Protein AF-A0A3A0UK68-F1 (afdb_monomer_lite)

Sequence (66 aa):
MTFNIIILIIILILLQLIIGHLLHDVGFSYTHSIILMCLPLGIGLFYLQLFYYERRFPKWNIPIHV

Organism: Staphylococcus gallinarum (NCBI:txid1293)

Structure (mmCIF, N/CA/C/O backbone):
data_AF-A0A3A0UK68-F1
#
_entry.id   AF-A0A3A0UK68-F1
#
loop_
_atom_site.group_PDB
_atom_site.id
_atom_site.type_symbol
_atom_site.label_atom_id
_atom_site.label_alt_id
_atom_site.label_comp_id
_atom_site.label_asym_id
_atom_site.label_entity_id
_atom_site.label_seq_id
_atom_site.pdbx_PDB_ins_code
_atom_site.Cartn_x
_atom_site.Cartn_y
_atom_site.Cartn_z
_atom_site.occupancy
_atom_site.B_iso_or_equiv
_atom_site.auth_seq_id
_atom_site.auth_comp_id
_atom_site.auth_asym_id
_atom_site.auth_atom_id
_atom_site.pdbx_PDB_model_num
ATOM 1 N N . MET A 1 1 ? -17.738 0.474 22.662 1.00 70.25 1 MET A N 1
ATOM 2 C CA . MET A 1 1 ? -17.683 0.154 21.215 1.00 70.25 1 MET A CA 1
ATOM 3 C C . MET A 1 1 ? -16.949 1.217 20.416 1.00 70.25 1 MET A C 1
ATOM 5 O O . MET A 1 1 ? -15.982 0.876 19.756 1.00 70.25 1 MET A O 1
ATOM 9 N N . THR A 1 2 ? -17.348 2.487 20.506 1.00 90.12 2 THR A N 1
ATOM 10 C CA . THR A 1 2 ? -16.709 3.614 19.801 1.00 90.12 2 THR A CA 1
ATOM 11 C C . THR A 1 2 ? -15.202 3.717 20.043 1.00 90.12 2 THR A C 1
ATOM 13 O O . THR A 1 2 ? -14.452 3.840 19.086 1.00 90.12 2 THR A O 1
ATOM 16 N N . PHE A 1 3 ? -14.736 3.566 21.286 1.00 94.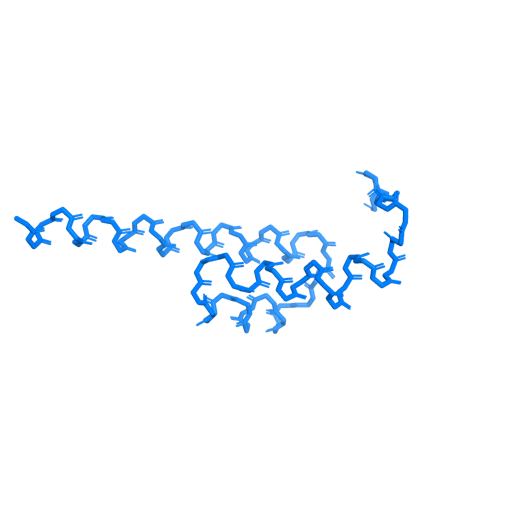00 3 PHE A N 1
ATOM 17 C CA . PHE A 1 3 ? -13.301 3.605 21.605 1.00 94.00 3 PHE A CA 1
ATOM 18 C C . PHE A 1 3 ? -12.480 2.512 20.893 1.00 94.00 3 PHE A C 1
ATOM 20 O O . PHE A 1 3 ? -11.456 2.806 20.285 1.00 94.00 3 PHE A O 1
ATOM 27 N N . ASN A 1 4 ? -12.967 1.266 20.883 1.00 95.19 4 ASN A N 1
ATOM 28 C CA . ASN A 1 4 ? -12.291 0.153 20.202 1.00 95.19 4 ASN A CA 1
ATOM 29 C C . ASN A 1 4 ? -12.231 0.371 18.682 1.00 95.19 4 ASN A C 1
ATOM 31 O O . ASN A 1 4 ? -11.233 0.039 18.051 1.00 95.19 4 ASN A O 1
ATOM 35 N N . ILE A 1 5 ? -13.286 0.956 18.104 1.00 95.25 5 ILE A N 1
ATOM 36 C CA . ILE A 1 5 ? -13.336 1.301 16.676 1.00 95.25 5 ILE A CA 1
ATOM 37 C C . ILE A 1 5 ? -12.322 2.407 16.356 1.00 95.25 5 ILE A C 1
ATOM 39 O O . ILE A 1 5 ? -11.620 2.313 15.356 1.00 95.25 5 ILE A O 1
ATOM 43 N N . ILE A 1 6 ? -12.193 3.421 17.215 1.00 95.75 6 ILE A N 1
ATOM 44 C CA . ILE A 1 6 ? -11.195 4.489 17.048 1.00 95.75 6 ILE A CA 1
ATOM 45 C C . ILE A 1 6 ? -9.774 3.913 17.094 1.00 95.75 6 ILE A C 1
ATOM 47 O O . ILE A 1 6 ? -8.967 4.225 16.222 1.00 95.75 6 ILE A O 1
ATOM 51 N N . ILE A 1 7 ? -9.481 3.032 18.057 1.00 96.88 7 ILE A N 1
ATOM 52 C CA . ILE A 1 7 ? -8.184 2.342 18.138 1.00 96.88 7 ILE A CA 1
ATOM 53 C C . ILE A 1 7 ? -7.911 1.552 16.857 1.00 96.88 7 ILE A C 1
ATOM 55 O O . ILE A 1 7 ? -6.823 1.655 16.294 1.00 96.88 7 ILE A O 1
ATOM 59 N N . LEU A 1 8 ? -8.900 0.798 16.372 1.00 93.31 8 LEU A N 1
ATOM 60 C CA . LEU A 1 8 ? -8.773 0.033 15.136 1.00 93.31 8 LEU A CA 1
ATOM 61 C C . LEU A 1 8 ? -8.434 0.942 13.946 1.00 93.31 8 LEU A C 1
ATOM 63 O O . LEU A 1 8 ? -7.519 0.633 13.190 1.00 93.31 8 LEU A O 1
ATOM 67 N N . ILE A 1 9 ? -9.121 2.078 13.801 1.00 92.94 9 ILE A N 1
ATOM 68 C CA . ILE A 1 9 ? -8.862 3.042 12.722 1.00 92.94 9 ILE A CA 1
ATOM 69 C C . ILE 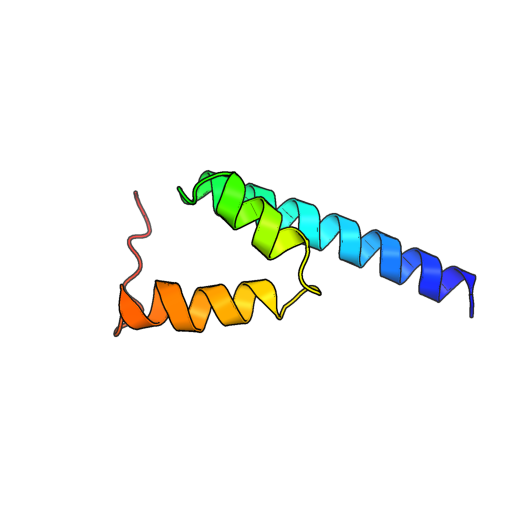A 1 9 ? -7.432 3.588 12.803 1.00 92.94 9 ILE A C 1
ATOM 71 O O . ILE A 1 9 ? -6.749 3.648 11.784 1.00 92.94 9 ILE A O 1
ATOM 75 N N . ILE A 1 10 ? -6.949 3.935 14.000 1.00 94.94 10 ILE A N 1
ATOM 76 C CA . ILE A 1 10 ? -5.573 4.420 14.189 1.00 94.94 10 ILE A CA 1
ATOM 77 C C . ILE A 1 10 ? -4.560 3.355 13.757 1.00 94.94 10 ILE A C 1
ATOM 79 O O . ILE A 1 10 ? -3.628 3.664 13.017 1.00 94.94 10 ILE A O 1
ATOM 83 N N . ILE A 1 11 ? -4.758 2.097 14.161 1.0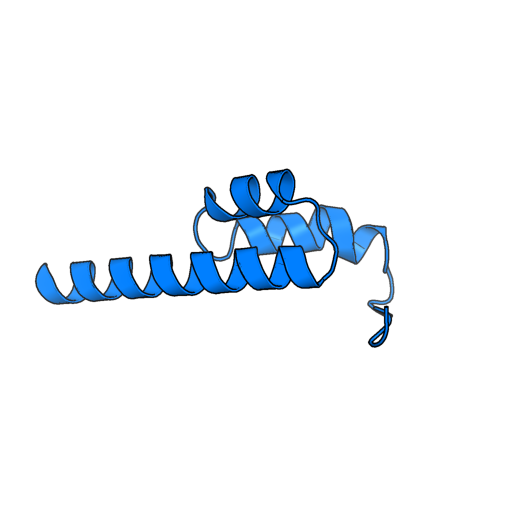0 94.69 11 ILE A N 1
ATOM 84 C CA . ILE A 1 11 ? -3.879 0.984 13.775 1.00 94.69 11 ILE A CA 1
ATOM 85 C C . ILE A 1 11 ? -3.870 0.798 12.254 1.00 94.69 11 ILE A C 1
ATOM 87 O O . ILE A 1 11 ? -2.803 0.640 11.662 1.00 94.69 11 ILE A O 1
ATOM 91 N N . LEU A 1 12 ? -5.039 0.855 11.611 1.00 91.50 12 LEU A N 1
ATOM 92 C CA . LEU A 1 12 ? -5.150 0.734 10.158 1.00 91.50 12 LEU A CA 1
ATOM 93 C C . LEU A 1 12 ? -4.411 1.864 9.431 1.00 91.50 12 LEU A C 1
ATOM 95 O O . LEU A 1 12 ? -3.710 1.592 8.462 1.00 91.50 12 LEU A O 1
ATOM 99 N N . ILE A 1 13 ? -4.505 3.105 9.920 1.00 90.62 13 ILE A N 1
ATOM 100 C CA . ILE A 1 13 ? -3.767 4.247 9.359 1.00 90.62 13 ILE A CA 1
ATOM 101 C C . ILE A 1 13 ? -2.255 4.040 9.507 1.00 90.62 13 ILE A C 1
ATOM 103 O O . ILE A 1 13 ? -1.518 4.235 8.544 1.00 90.62 13 ILE A O 1
ATOM 107 N N . LEU A 1 14 ? 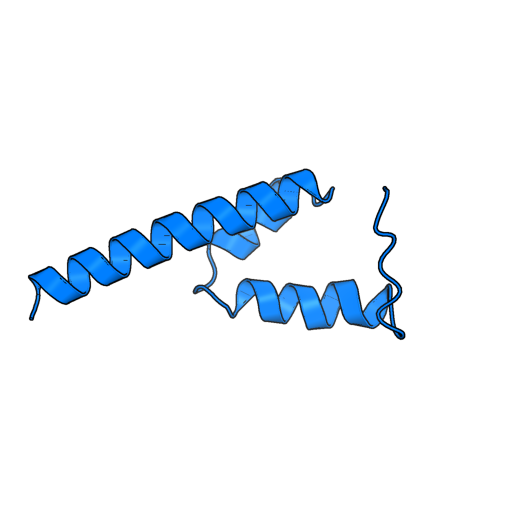-1.779 3.607 10.679 1.00 93.38 14 LEU A N 1
ATOM 108 C CA . LEU A 1 14 ? -0.352 3.352 10.905 1.00 93.38 14 LEU A CA 1
ATOM 109 C C . LEU A 1 14 ? 0.185 2.252 9.983 1.00 93.38 14 LEU A C 1
ATOM 111 O O . LEU A 1 14 ? 1.233 2.428 9.364 1.00 93.38 14 LEU A O 1
ATOM 115 N N . LEU A 1 15 ? -0.546 1.145 9.843 1.00 91.12 15 LEU A N 1
ATOM 116 C CA . LEU A 1 15 ? -0.181 0.069 8.922 1.00 91.12 15 LEU A CA 1
ATOM 117 C C . LEU A 1 15 ? -0.146 0.558 7.468 1.00 91.12 15 LEU A C 1
ATOM 119 O O . LEU A 1 15 ? 0.787 0.229 6.737 1.00 91.12 15 LEU A O 1
ATOM 123 N N . GLN A 1 16 ? -1.111 1.387 7.062 1.00 90.06 16 GLN A N 1
ATOM 124 C CA . GLN A 1 16 ? -1.153 1.974 5.723 1.00 90.06 16 GLN A CA 1
ATOM 125 C C . GLN A 1 16 ? 0.071 2.863 5.453 1.00 90.06 16 GLN A C 1
ATOM 127 O O . GLN A 1 16 ? 0.658 2.800 4.370 1.00 90.06 16 GLN A O 1
ATOM 132 N N . LEU A 1 17 ? 0.494 3.647 6.452 1.00 89.81 17 LEU A N 1
ATOM 133 C CA . LEU A 1 17 ? 1.688 4.489 6.370 1.00 89.81 17 LEU A CA 1
ATOM 134 C C . LEU A 1 17 ? 2.974 3.659 6.240 1.00 89.81 17 LEU A C 1
ATOM 136 O O . LEU A 1 17 ? 3.810 3.956 5.387 1.00 89.81 17 LEU A O 1
ATOM 140 N N . ILE A 1 18 ? 3.110 2.592 7.036 1.00 90.19 18 ILE A N 1
ATOM 141 C CA . ILE A 1 18 ? 4.257 1.672 6.966 1.00 90.19 18 ILE A CA 1
ATOM 142 C C . ILE A 1 18 ? 4.340 1.031 5.578 1.00 90.19 18 ILE A C 1
ATOM 144 O O . ILE A 1 1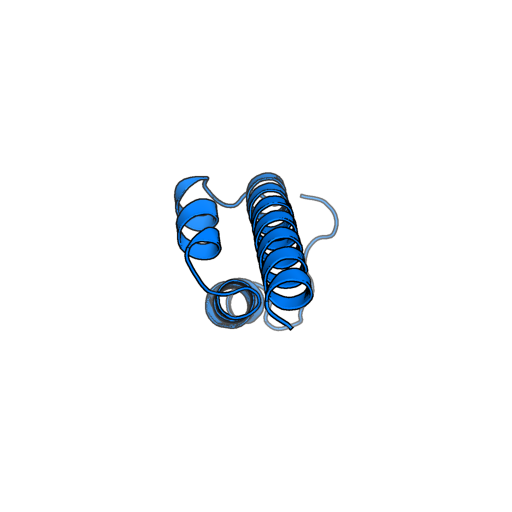8 ? 5.407 1.018 4.969 1.00 90.19 18 ILE A O 1
ATOM 148 N N . ILE A 1 19 ? 3.215 0.544 5.048 1.00 87.88 19 ILE A N 1
ATOM 149 C CA . ILE A 1 19 ? 3.166 -0.082 3.723 1.00 87.88 19 ILE A CA 1
ATOM 150 C C . ILE A 1 19 ? 3.610 0.899 2.639 1.00 87.88 19 ILE A C 1
ATOM 152 O O . ILE A 1 19 ? 4.457 0.551 1.823 1.00 87.88 19 ILE A O 1
ATOM 156 N N . GLY A 1 20 ? 3.076 2.122 2.605 1.00 88.06 20 GLY A N 1
ATOM 157 C CA . GLY A 1 20 ? 3.471 3.061 1.553 1.00 88.06 20 GLY A CA 1
ATOM 158 C C . GLY A 1 20 ? 4.931 3.521 1.665 1.00 88.06 20 GLY A C 1
ATOM 159 O O . GLY A 1 20 ? 5.544 3.795 0.634 1.00 88.06 20 GLY A O 1
ATOM 160 N N . HIS A 1 21 ? 5.511 3.538 2.872 1.00 87.88 21 HIS A N 1
ATOM 161 C CA . HIS A 1 21 ? 6.952 3.743 3.046 1.00 87.88 21 HIS A CA 1
ATOM 162 C C . HIS A 1 21 ? 7.758 2.572 2.465 1.00 87.88 21 HIS A C 1
ATOM 164 O O . HIS A 1 21 ? 8.604 2.795 1.605 1.00 87.88 21 HIS A O 1
ATOM 170 N N . LEU A 1 22 ? 7.403 1.329 2.812 1.00 86.62 22 LEU A N 1
ATOM 171 C CA . LEU A 1 22 ? 8.040 0.128 2.257 1.00 86.62 22 LEU A CA 1
ATOM 172 C C . LEU A 1 22 ? 7.949 0.073 0.728 1.00 86.62 22 LEU A C 1
ATOM 174 O O . LEU A 1 22 ? 8.905 -0.303 0.059 1.00 86.62 22 LEU A O 1
ATOM 178 N N . LEU A 1 23 ? 6.812 0.467 0.150 1.00 85.62 23 LEU A N 1
ATOM 179 C CA . LEU A 1 23 ? 6.656 0.523 -1.304 1.00 85.62 23 LEU A CA 1
ATOM 180 C C . LEU A 1 23 ? 7.621 1.513 -1.949 1.00 85.62 23 LEU A C 1
ATOM 182 O O . LEU A 1 23 ? 8.180 1.223 -3.006 1.00 85.62 23 LEU A O 1
ATOM 186 N N . HIS A 1 24 ? 7.823 2.666 -1.313 1.00 84.75 24 HIS A N 1
ATOM 187 C CA . HIS A 1 24 ? 8.797 3.633 -1.788 1.00 84.75 24 HIS A CA 1
ATOM 188 C C . HIS A 1 24 ? 10.226 3.075 -1.724 1.00 84.75 24 HIS A C 1
ATOM 190 O O . HIS A 1 24 ? 10.948 3.174 -2.714 1.00 84.75 24 HIS A O 1
ATOM 196 N N . ASP A 1 25 ? 10.590 2.412 -0.623 1.00 83.25 25 ASP A N 1
ATOM 197 C CA . ASP A 1 25 ? 11.913 1.801 -0.436 1.00 83.25 25 ASP A CA 1
ATOM 198 C C . ASP A 1 25 ? 12.195 0.675 -1.444 1.00 83.25 25 ASP A C 1
ATOM 200 O O . ASP A 1 25 ? 13.317 0.526 -1.919 1.00 83.25 25 ASP A O 1
ATOM 204 N N . VAL A 1 26 ? 11.167 -0.083 -1.842 1.00 80.38 26 VAL A N 1
ATOM 205 C CA . VAL A 1 26 ? 11.254 -1.125 -2.888 1.00 80.38 26 VAL A CA 1
ATOM 206 C C . VAL A 1 26 ? 11.449 -0.528 -4.298 1.00 80.38 26 VAL A C 1
ATOM 208 O O . VAL A 1 26 ? 11.659 -1.254 -5.270 1.00 80.38 26 VAL A O 1
ATOM 211 N N . GLY A 1 27 ? 11.415 0.800 -4.434 1.00 78.69 27 GLY A N 1
ATOM 212 C CA . GLY A 1 27 ? 11.691 1.510 -5.682 1.00 78.69 27 GLY A CA 1
ATOM 213 C C . GLY A 1 27 ? 10.443 1.953 -6.444 1.00 78.69 27 GLY A C 1
ATOM 214 O O . GLY A 1 27 ? 10.550 2.369 -7.601 1.00 78.69 27 GLY A O 1
ATOM 215 N N . PHE A 1 28 ? 9.251 1.902 -5.833 1.00 82.62 28 PHE A N 1
ATOM 216 C CA . PHE A 1 28 ? 8.087 2.564 -6.421 1.00 82.62 28 PHE A CA 1
ATOM 217 C C . PHE A 1 28 ? 8.194 4.082 -6.280 1.00 82.62 28 PHE A C 1
ATOM 219 O O . PHE A 1 28 ? 8.626 4.632 -5.263 1.00 82.62 28 PHE A O 1
ATOM 226 N N . SER A 1 29 ? 7.738 4.791 -7.315 1.00 83.50 29 SER A N 1
ATOM 227 C CA . SER A 1 29 ? 7.658 6.249 -7.265 1.00 83.50 29 SER A CA 1
ATOM 228 C C . SER A 1 29 ? 6.745 6.696 -6.123 1.00 83.50 29 SER A C 1
ATOM 230 O O . SER A 1 29 ? 5.674 6.117 -5.922 1.00 83.50 29 SER A O 1
ATOM 232 N N . TYR A 1 30 ? 7.114 7.796 -5.476 1.00 81.88 30 TYR A N 1
ATOM 233 C CA . TYR A 1 30 ? 6.371 8.397 -4.372 1.00 81.88 30 TYR A CA 1
ATOM 234 C C . TYR A 1 30 ? 4.870 8.593 -4.671 1.00 81.88 30 TYR A C 1
ATOM 236 O O . TYR A 1 30 ? 4.018 8.290 -3.839 1.00 81.88 30 TYR A O 1
ATOM 244 N N . THR A 1 31 ? 4.523 9.008 -5.895 1.00 83.50 31 THR A N 1
ATOM 245 C CA . THR A 1 31 ? 3.130 9.220 -6.321 1.00 83.50 31 THR A CA 1
ATOM 246 C C . THR A 1 31 ? 2.297 7.937 -6.301 1.00 83.50 31 THR A C 1
ATOM 248 O O . THR A 1 31 ? 1.165 7.952 -5.824 1.00 83.50 31 THR A O 1
ATOM 251 N N . HIS A 1 32 ? 2.853 6.815 -6.772 1.00 83.44 32 HIS A N 1
ATOM 252 C CA . HIS A 1 32 ? 2.158 5.525 -6.742 1.00 83.44 32 HIS A CA 1
ATOM 253 C C . HIS A 1 32 ? 1.967 5.036 -5.301 1.00 83.44 32 HIS A C 1
ATOM 255 O O . HIS A 1 32 ? 0.881 4.569 -4.963 1.00 83.44 32 HIS A O 1
ATOM 261 N N . SER A 1 33 ? 2.972 5.214 -4.436 1.00 84.94 33 SER A N 1
ATOM 262 C CA . SER A 1 33 ? 2.864 4.874 -3.013 1.00 84.94 33 SER A CA 1
ATOM 263 C C . SER A 1 33 ? 1.764 5.677 -2.307 1.00 84.94 33 SER A C 1
ATOM 265 O O . SER A 1 33 ? 0.986 5.094 -1.555 1.00 84.94 33 SER A O 1
ATOM 267 N N . ILE A 1 34 ? 1.622 6.978 -2.597 1.00 84.44 34 ILE A N 1
ATOM 268 C CA . ILE A 1 34 ? 0.536 7.810 -2.045 1.00 84.44 34 ILE A CA 1
ATOM 269 C C . ILE A 1 34 ? -0.839 7.348 -2.536 1.00 84.44 34 ILE A C 1
ATOM 271 O O . ILE A 1 34 ? -1.760 7.214 -1.735 1.00 84.44 34 ILE A O 1
ATOM 275 N N . ILE A 1 35 ? -0.997 7.084 -3.836 1.00 85.81 35 ILE A N 1
ATOM 276 C CA . ILE A 1 35 ? -2.283 6.626 -4.389 1.00 85.81 35 ILE A CA 1
ATOM 277 C C . ILE A 1 35 ? -2.707 5.308 -3.728 1.00 85.81 35 ILE A C 1
ATOM 279 O O . ILE A 1 35 ? -3.868 5.139 -3.359 1.00 85.81 35 ILE A O 1
ATOM 283 N N . LEU A 1 36 ? -1.755 4.394 -3.531 1.00 82.88 36 LEU A N 1
ATOM 284 C CA . LEU A 1 36 ? -1.990 3.127 -2.843 1.00 82.88 36 LEU A CA 1
ATOM 285 C C . LEU A 1 36 ? -2.338 3.334 -1.364 1.00 82.88 36 LEU A C 1
ATOM 287 O O . LEU A 1 36 ? -3.205 2.624 -0.859 1.00 82.88 36 LEU A O 1
ATOM 291 N N . MET A 1 37 ? -1.742 4.331 -0.697 1.00 85.19 37 MET A N 1
ATOM 292 C CA . MET A 1 37 ? -2.098 4.719 0.673 1.00 85.19 37 MET A CA 1
ATOM 293 C C . MET A 1 37 ? -3.542 5.229 0.795 1.00 85.19 37 MET A C 1
ATOM 295 O O . MET A 1 37 ? -4.170 4.984 1.821 1.00 85.19 37 MET A O 1
ATOM 299 N N . CYS A 1 38 ? -4.090 5.890 -0.229 1.00 85.75 38 CYS A N 1
ATOM 300 C CA . CYS A 1 38 ? -5.475 6.377 -0.222 1.00 85.75 38 CYS A CA 1
ATOM 301 C C . CYS A 1 38 ? -6.528 5.262 -0.330 1.00 85.75 38 CYS A C 1
ATOM 303 O O . CYS A 1 38 ? -7.701 5.498 -0.039 1.00 85.75 38 CYS A O 1
ATOM 305 N N . LEU A 1 39 ? -6.137 4.060 -0.760 1.00 85.75 39 LEU A N 1
ATOM 306 C CA . LEU A 1 39 ? -7.032 2.909 -0.811 1.00 85.75 39 LEU A CA 1
ATOM 307 C C . LEU A 1 39 ? -7.130 2.241 0.567 1.00 85.75 39 LEU A C 1
ATOM 309 O O . LEU A 1 39 ? -6.160 2.259 1.322 1.00 85.75 39 LEU A O 1
ATOM 313 N N . PRO A 1 40 ? -8.260 1.596 0.903 1.00 83.25 40 PRO A N 1
ATOM 314 C CA . PRO A 1 40 ? -8.354 0.797 2.116 1.00 83.25 40 PRO A CA 1
ATOM 315 C C . PRO A 1 40 ? -7.234 -0.241 2.188 1.00 83.25 40 PRO A C 1
ATOM 317 O O . PRO A 1 40 ? -6.859 -0.845 1.172 1.00 83.25 40 PRO A O 1
ATOM 320 N N . LEU A 1 41 ? -6.728 -0.458 3.402 1.00 79.56 41 LEU A N 1
ATOM 321 C CA . LEU A 1 41 ? -5.674 -1.428 3.666 1.00 79.56 41 LEU A CA 1
ATOM 322 C C . LEU A 1 41 ? -6.037 -2.795 3.069 1.00 79.56 41 LEU A C 1
ATOM 324 O O . LEU A 1 41 ? -7.141 -3.302 3.260 1.00 79.56 41 LEU A O 1
ATOM 328 N N . GLY A 1 42 ? -5.112 -3.360 2.295 1.00 80.94 42 GLY A N 1
ATOM 329 C CA . GLY A 1 42 ? -5.302 -4.609 1.554 1.00 80.94 42 GLY A CA 1
ATOM 330 C C . GLY A 1 42 ? -5.724 -4.420 0.093 1.00 80.94 42 GLY A C 1
ATOM 331 O O . GLY A 1 42 ? -5.169 -5.094 -0.770 1.00 80.94 42 GLY A O 1
ATOM 332 N N . ILE A 1 43 ? -6.609 -3.469 -0.230 1.00 87.25 43 ILE A N 1
ATOM 333 C CA . ILE A 1 43 ? -7.051 -3.254 -1.623 1.00 87.25 43 ILE A CA 1
ATOM 334 C C . ILE A 1 43 ? -5.904 -2.702 -2.471 1.00 87.25 43 ILE A C 1
ATOM 336 O O . ILE A 1 43 ? -5.640 -3.218 -3.554 1.00 87.25 43 ILE A O 1
ATOM 340 N N . GLY A 1 44 ? -5.181 -1.694 -1.974 1.00 86.75 44 GLY A N 1
ATOM 341 C CA . GLY A 1 44 ? -4.018 -1.154 -2.685 1.00 86.75 44 GLY A CA 1
ATOM 342 C C . GLY A 1 44 ? -2.954 -2.225 -2.949 1.00 86.75 44 GLY A C 1
ATOM 343 O O . GLY A 1 44 ? -2.480 -2.377 -4.073 1.00 86.75 44 GLY A O 1
ATOM 344 N N . LEU A 1 45 ? -2.646 -3.042 -1.940 1.00 86.12 45 LEU A N 1
ATOM 345 C CA . LEU A 1 45 ? -1.707 -4.157 -2.083 1.00 86.12 45 LEU A CA 1
ATOM 346 C C . LEU A 1 45 ? -2.185 -5.201 -3.097 1.00 86.12 45 LEU A C 1
ATOM 348 O O . LEU A 1 45 ? -1.383 -5.696 -3.883 1.00 86.12 45 LEU A O 1
ATOM 352 N N . PHE A 1 46 ? -3.484 -5.496 -3.129 1.00 89.75 46 PHE A N 1
ATOM 353 C CA . PHE A 1 46 ? -4.054 -6.411 -4.113 1.00 89.75 46 PHE A CA 1
ATOM 354 C C . PHE A 1 46 ? -3.900 -5.885 -5.547 1.00 89.75 46 PHE A C 1
ATOM 356 O O . PHE A 1 46 ? -3.473 -6.622 -6.435 1.00 89.75 46 PHE A O 1
ATOM 363 N N . TYR A 1 47 ? -4.161 -4.593 -5.774 1.00 87.56 47 TYR A N 1
ATOM 364 C CA . TYR A 1 47 ? -3.895 -3.953 -7.066 1.00 87.56 47 TYR A CA 1
ATOM 365 C C . TYR A 1 47 ? -2.415 -4.045 -7.446 1.00 87.56 47 TYR A C 1
ATOM 367 O O . TYR A 1 47 ? -2.081 -4.381 -8.582 1.00 87.56 47 TYR A O 1
ATOM 375 N N . LEU A 1 48 ? -1.521 -3.783 -6.496 1.00 86.88 48 LEU A N 1
ATOM 376 C CA . LEU A 1 48 ? -0.087 -3.889 -6.724 1.00 86.88 48 LEU A CA 1
ATOM 377 C C . LEU A 1 48 ? 0.325 -5.309 -7.128 1.00 86.88 48 LEU A C 1
ATOM 379 O O . LEU A 1 48 ? 1.101 -5.490 -8.066 1.00 86.88 48 LEU A O 1
ATOM 383 N N . GLN A 1 49 ? -0.220 -6.320 -6.454 1.00 87.12 49 GLN A N 1
ATOM 384 C CA . GLN A 1 49 ? 0.028 -7.713 -6.792 1.00 87.12 49 GLN A CA 1
ATOM 385 C C . GLN A 1 49 ? -0.413 -8.021 -8.228 1.00 87.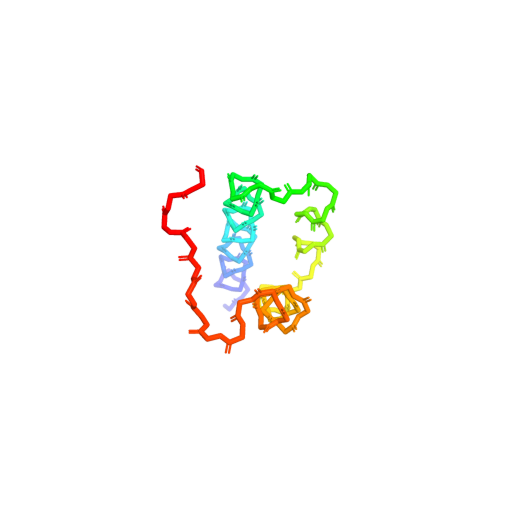12 49 GLN A C 1
ATOM 387 O O . GLN A 1 49 ? 0.410 -8.451 -9.037 1.00 87.12 49 GLN A O 1
ATOM 392 N N . LEU A 1 50 ? -1.678 -7.746 -8.555 1.00 89.25 50 LEU A N 1
ATOM 393 C CA . LEU A 1 50 ? -2.276 -8.117 -9.838 1.00 89.25 50 LEU A CA 1
ATOM 394 C C . LEU A 1 50 ? -1.637 -7.370 -11.019 1.00 89.25 50 LEU A C 1
ATOM 396 O O . LEU A 1 50 ? -1.357 -7.951 -12.067 1.00 89.25 50 LEU A O 1
ATOM 400 N N . PHE A 1 51 ? -1.401 -6.064 -10.867 1.00 86.94 51 PHE A N 1
ATOM 401 C CA . PHE A 1 51 ? -0.972 -5.217 -11.981 1.00 86.94 51 PHE A CA 1
ATOM 402 C C . PHE A 1 51 ? 0.539 -5.030 -12.084 1.00 86.94 51 PHE A C 1
ATOM 404 O O . PHE A 1 51 ? 1.017 -4.725 -13.177 1.00 86.94 51 PHE A O 1
ATOM 411 N N . TYR A 1 52 ? 1.296 -5.215 -11.001 1.00 87.06 52 TYR A N 1
ATOM 412 C CA . TYR A 1 52 ? 2.750 -5.080 -11.031 1.00 87.06 52 TYR A CA 1
ATOM 413 C C . TYR A 1 52 ? 3.454 -6.424 -10.873 1.00 87.06 52 TYR A C 1
ATOM 415 O O . TYR A 1 52 ? 4.140 -6.860 -11.799 1.00 87.06 52 TYR A O 1
ATOM 423 N N . TYR A 1 53 ? 3.291 -7.089 -9.726 1.00 86.56 53 TYR A N 1
ATOM 424 C CA . TYR A 1 53 ? 4.104 -8.264 -9.410 1.00 86.56 53 TYR A CA 1
ATOM 425 C C . TYR A 1 53 ? 3.791 -9.455 -10.308 1.00 86.56 53 TYR A C 1
ATOM 427 O O . TYR A 1 53 ? 4.714 -10.003 -10.897 1.00 86.56 53 TYR A O 1
ATOM 435 N N . GLU A 1 54 ? 2.525 -9.818 -10.502 1.00 88.56 54 GLU A N 1
ATOM 436 C CA . GLU A 1 54 ? 2.170 -10.975 -11.335 1.00 88.56 54 GLU A CA 1
ATOM 437 C C . GLU A 1 54 ? 2.541 -10.769 -12.808 1.00 88.56 54 GLU A C 1
ATOM 439 O O . GLU A 1 54 ? 2.985 -11.694 -13.487 1.00 88.56 54 GLU A O 1
ATOM 444 N N . ARG A 1 55 ? 2.429 -9.532 -13.304 1.00 86.06 55 ARG A N 1
ATOM 445 C CA . ARG A 1 55 ? 2.780 -9.200 -14.692 1.00 86.06 55 ARG A CA 1
ATOM 446 C C . ARG A 1 55 ? 4.287 -9.167 -14.922 1.00 86.06 55 ARG A C 1
ATOM 448 O O . ARG A 1 55 ? 4.745 -9.574 -15.987 1.00 86.06 55 ARG A O 1
ATOM 455 N N . ARG A 1 56 ? 5.056 -8.658 -13.956 1.00 84.62 56 ARG A N 1
ATOM 456 C CA . ARG A 1 56 ? 6.512 -8.480 -14.081 1.00 84.62 56 ARG A CA 1
ATOM 457 C C . ARG A 1 56 ? 7.302 -9.704 -13.620 1.00 84.62 56 ARG A C 1
ATOM 459 O O . ARG A 1 56 ? 8.369 -9.978 -14.159 1.00 84.62 56 ARG A O 1
ATOM 466 N N . PHE A 1 57 ? 6.759 -10.454 -12.669 1.00 87.12 57 PHE A N 1
ATOM 467 C CA . PHE A 1 57 ? 7.341 -11.653 -12.077 1.00 87.12 57 PHE A CA 1
ATOM 468 C C . PHE A 1 57 ? 6.315 -12.801 -12.112 1.00 87.12 57 PHE A C 1
ATOM 470 O O . PHE A 1 57 ? 5.857 -13.252 -11.065 1.00 87.12 57 PHE A O 1
ATOM 477 N N . PRO A 1 58 ? 5.973 -13.338 -13.299 1.00 82.00 58 PRO A N 1
ATOM 478 C CA . PRO A 1 58 ? 4.930 -14.363 -13.453 1.00 82.00 58 PRO A CA 1
ATOM 479 C C . PRO A 1 58 ? 5.224 -15.685 -12.724 1.00 82.00 58 PRO A C 1
ATOM 481 O O . PRO A 1 58 ? 4.326 -16.493 -12.516 1.00 82.00 58 PRO A O 1
ATOM 484 N N . LYS A 1 59 ? 6.479 -15.919 -12.320 1.00 87.06 59 LYS A N 1
ATOM 485 C CA . LYS A 1 59 ? 6.893 -17.062 -11.487 1.00 87.06 59 LYS A CA 1
ATOM 486 C C . LYS A 1 59 ? 7.184 -16.677 -10.034 1.00 87.06 59 LYS A C 1
ATOM 488 O O . LYS A 1 59 ? 7.765 -17.476 -9.314 1.00 87.06 59 LYS A O 1
ATOM 493 N N . TRP A 1 60 ? 6.858 -15.448 -9.632 1.00 82.81 60 TRP A N 1
ATOM 494 C CA . TRP A 1 60 ? 7.171 -14.884 -8.315 1.00 82.81 60 TRP A CA 1
ATOM 495 C C . TRP A 1 60 ? 8.665 -14.888 -7.947 1.00 82.81 60 TRP A C 1
ATOM 497 O O . TRP A 1 60 ? 9.029 -14.734 -6.785 1.00 82.81 60 TRP A O 1
ATOM 507 N N . ASN A 1 61 ? 9.549 -14.976 -8.945 1.00 82.06 61 ASN A N 1
ATOM 508 C CA . ASN A 1 61 ? 10.992 -14.809 -8.769 1.00 82.06 61 ASN A CA 1
ATOM 509 C C . ASN A 1 61 ? 11.333 -13.321 -8.642 1.00 82.06 61 ASN A C 1
ATOM 511 O O . ASN A 1 61 ? 11.872 -12.709 -9.565 1.00 82.06 61 ASN A O 1
ATOM 515 N N . ILE A 1 62 ? 10.951 -12.733 -7.515 1.00 74.94 62 ILE A N 1
ATOM 516 C CA . ILE A 1 62 ? 11.240 -11.342 -7.185 1.00 74.94 62 ILE A CA 1
ATOM 517 C C . ILE A 1 62 ? 12.707 -11.288 -6.733 1.00 74.94 62 ILE A C 1
ATOM 519 O O . ILE A 1 62 ? 13.079 -12.038 -5.826 1.00 74.94 62 ILE A O 1
ATOM 523 N N . PRO A 1 63 ? 13.566 -10.465 -7.355 1.00 75.19 63 PRO A N 1
ATOM 524 C CA . PRO A 1 63 ? 14.950 -10.336 -6.922 1.00 75.19 63 PRO A CA 1
ATOM 525 C C . PRO A 1 63 ? 14.981 -9.820 -5.479 1.00 75.19 63 PRO A C 1
ATOM 527 O O . PRO A 1 63 ? 14.480 -8.740 -5.188 1.00 75.19 63 PRO A O 1
ATOM 530 N N . ILE A 1 64 ? 15.555 -10.619 -4.576 1.00 65.50 64 ILE A N 1
ATOM 531 C CA . ILE A 1 64 ? 15.680 -10.300 -3.140 1.00 65.50 64 ILE A CA 1
ATOM 532 C C . ILE A 1 64 ? 16.727 -9.185 -2.919 1.00 65.50 64 ILE A C 1
ATOM 534 O O . ILE A 1 64 ? 16.757 -8.547 -1.873 1.00 65.50 64 ILE A O 1
ATOM 538 N N . HIS A 1 65 ? 17.541 -8.910 -3.942 1.00 51.84 65 HIS A N 1
ATOM 539 C CA . HIS A 1 65 ? 18.480 -7.799 -4.006 1.00 51.84 65 HIS A CA 1
ATOM 540 C C . HIS A 1 65 ? 18.209 -6.987 -5.275 1.00 51.84 65 HIS A C 1
ATOM 542 O O . HIS A 1 65 ? 18.438 -7.480 -6.382 1.00 51.84 65 HIS A O 1
ATOM 548 N N . VAL A 1 66 ? 17.706 -5.767 -5.096 1.00 49.66 66 VAL A N 1
ATOM 549 C CA . VAL A 1 66 ? 17.762 -4.686 -6.089 1.00 49.66 66 VAL A CA 1
ATOM 550 C C . VAL A 1 66 ? 18.781 -3.677 -5.590 1.00 49.66 66 VAL A C 1
ATOM 552 O O . VAL A 1 66 ? 18.767 -3.420 -4.365 1.00 49.66 66 VAL A O 1
#

Secondary structure (DSSP, 8-state):
-HHHHHHHHHHHHHHHHHHHHHHHHTT--HHHHHHHHHSPTTHHHHHHIIIIIHHH-TT----S--

pLDDT: mean 85.23, std 8.34, range [49.66, 96.88]

Foldseek 3Di:
DVVVVVVVVVVQLVVLVVQLVVCVVVPDDNVLSVVLSPDGPPPSVVCCCVPPQCVPPVPNPDPPDD

Radius of gyration: 14.12 Å; chains: 1; bounding box: 36×26×36 Å